Protein AF-A0A352IZ58-F1 (afdb_monomer)

Mean predicted aligned error: 11.93 Å

Foldseek 3Di:
DDPPPPVVVVVVPVVVPPDPPPPDPPDDPVHDFDAQQQQQDLDPRGPQPPHDGGHDFDFPDDQCDVVGPRGTDGDHDPVPQPPDPSGDND

pLDDT: mean 83.84, std 17.76, range [47.75, 98.38]

Organism: NCBI:txid1033846

Structure (mmCIF, N/CA/C/O backbone):
data_AF-A0A352IZ58-F1
#
_entry.id   AF-A0A352IZ58-F1
#
loop_
_atom_site.group_PDB
_atom_site.id
_atom_site.type_symbol
_atom_site.label_atom_id
_atom_site.label_alt_id
_atom_site.label_comp_id
_atom_site.label_asym_id
_atom_site.label_entity_id
_atom_site.label_seq_id
_atom_site.pdbx_PDB_ins_code
_atom_site.Cartn_x
_atom_site.Cartn_y
_atom_site.Cartn_z
_atom_site.occupancy
_atom_site.B_iso_or_equiv
_atom_site.auth_seq_id
_atom_site.auth_comp_id
_atom_site.auth_asym_id
_atom_site.auth_atom_id
_atom_site.pdbx_PDB_model_num
ATOM 1 N N . MET A 1 1 ? 54.840 -33.203 26.591 1.00 47.75 1 MET A N 1
ATOM 2 C CA . MET A 1 1 ? 53.826 -32.887 25.561 1.00 47.75 1 MET A CA 1
ATOM 3 C C . MET A 1 1 ? 52.557 -32.393 26.242 1.00 47.75 1 MET A C 1
ATOM 5 O O . MET A 1 1 ? 52.104 -33.029 27.183 1.00 47.75 1 MET A O 1
ATOM 9 N N . SER A 1 2 ? 52.075 -31.215 25.837 1.00 51.00 2 SER A N 1
ATOM 10 C CA . SER A 1 2 ? 51.026 -30.423 26.501 1.00 51.00 2 SER A CA 1
ATOM 11 C C . SER A 1 2 ? 49.648 -31.095 26.429 1.00 51.00 2 SER A C 1
ATOM 13 O O . SER A 1 2 ? 49.053 -31.177 25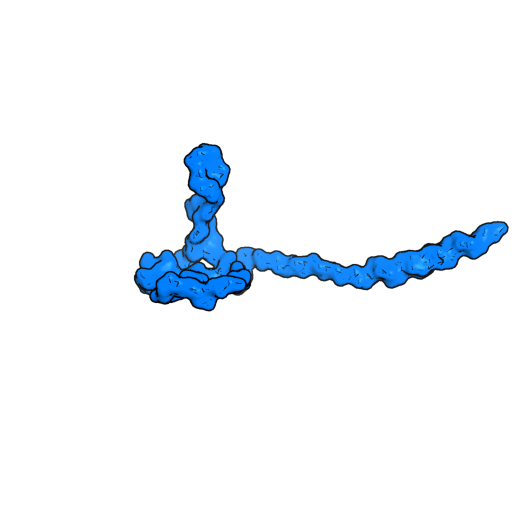.359 1.00 51.00 2 SER A O 1
ATOM 15 N N . SER A 1 3 ? 49.135 -31.566 27.567 1.00 59.62 3 SER A N 1
ATOM 16 C CA . SER A 1 3 ? 47.797 -32.166 27.720 1.00 59.62 3 SER A CA 1
ATOM 17 C C . SER A 1 3 ? 46.676 -31.129 27.918 1.00 59.62 3 SER A C 1
ATOM 19 O O . SER A 1 3 ? 45.514 -31.496 28.083 1.00 59.62 3 SER A O 1
ATOM 21 N N . GLY A 1 4 ? 47.003 -29.831 27.900 1.00 58.69 4 GLY A N 1
ATOM 22 C CA . GLY A 1 4 ? 46.072 -28.744 28.225 1.00 58.69 4 GLY A CA 1
ATOM 23 C C . GLY A 1 4 ? 45.289 -28.171 27.042 1.00 58.69 4 GLY A C 1
ATOM 24 O O . GLY A 1 4 ? 44.247 -27.562 27.251 1.00 58.69 4 GLY A O 1
ATOM 25 N N . THR A 1 5 ? 45.742 -28.365 25.803 1.00 56.19 5 THR A N 1
ATOM 26 C CA . THR A 1 5 ? 45.148 -27.716 24.619 1.00 56.19 5 THR A CA 1
ATOM 27 C C . THR A 1 5 ? 43.967 -28.482 24.022 1.00 56.19 5 THR A C 1
ATOM 29 O O . THR A 1 5 ? 43.130 -27.886 23.352 1.00 56.19 5 THR A O 1
ATOM 32 N N . TRP A 1 6 ? 43.840 -29.785 24.290 1.00 53.22 6 TRP A N 1
ATOM 33 C CA . TRP A 1 6 ? 42.792 -30.609 23.674 1.00 53.22 6 TRP A CA 1
ATOM 34 C C . TRP A 1 6 ? 41.413 -30.421 24.330 1.00 53.22 6 TRP A C 1
ATOM 36 O O . TRP A 1 6 ? 40.379 -30.494 23.667 1.00 53.22 6 TRP A O 1
ATOM 46 N N . ARG A 1 7 ? 41.379 -30.098 25.630 1.00 55.09 7 ARG A N 1
ATOM 47 C CA . ARG A 1 7 ? 40.122 -29.971 26.386 1.00 55.09 7 ARG A CA 1
ATOM 48 C C . ARG A 1 7 ? 39.309 -28.720 26.019 1.00 55.09 7 ARG A C 1
ATOM 50 O O . ARG A 1 7 ? 38.097 -28.723 26.198 1.00 55.09 7 ARG A O 1
ATOM 57 N N . TYR A 1 8 ? 39.947 -27.689 25.457 1.00 51.56 8 TYR A N 1
ATOM 58 C CA . TYR A 1 8 ? 39.281 -26.444 25.043 1.00 51.56 8 TYR A CA 1
ATOM 59 C C . TYR A 1 8 ? 38.747 -26.479 23.605 1.00 51.56 8 TYR A C 1
ATOM 61 O O . TYR A 1 8 ? 37.768 -25.801 23.308 1.00 51.56 8 TYR A O 1
ATOM 69 N N . VAL A 1 9 ? 39.327 -27.306 22.727 1.00 56.28 9 VAL A N 1
ATOM 70 C CA . VAL A 1 9 ? 38.845 -27.455 21.341 1.00 56.28 9 VAL A CA 1
ATOM 71 C C . VAL A 1 9 ? 37.496 -28.180 21.310 1.00 56.28 9 VAL A C 1
ATOM 73 O O . VAL A 1 9 ? 36.585 -27.754 20.607 1.00 56.28 9 VAL A O 1
ATOM 76 N N . PHE A 1 10 ? 37.320 -29.223 22.126 1.00 51.44 10 PHE A N 1
ATOM 77 C CA . PHE A 1 10 ? 36.068 -29.988 22.149 1.00 51.44 10 PHE A CA 1
ATOM 78 C C . PHE A 1 10 ? 34.897 -29.266 22.831 1.00 51.44 10 PHE A C 1
ATOM 80 O O . PHE A 1 10 ? 33.749 -29.517 22.472 1.00 51.44 10 PHE A O 1
ATOM 87 N N . LEU A 1 11 ? 35.159 -28.343 23.764 1.00 52.84 11 LEU A N 1
ATOM 88 C CA . LEU A 1 11 ? 34.099 -27.572 24.427 1.00 52.84 11 LEU A CA 1
ATOM 89 C C . LEU A 1 11 ? 33.622 -26.367 23.589 1.00 52.84 11 LEU A C 1
ATOM 91 O O . LEU A 1 11 ? 32.488 -25.926 23.747 1.00 52.84 11 LEU A O 1
ATOM 95 N N . GLY A 1 12 ? 34.456 -25.851 22.675 1.00 49.62 12 GLY A N 1
ATOM 96 C CA . GLY A 1 12 ? 34.114 -24.709 21.814 1.00 49.62 12 GLY A CA 1
ATOM 97 C C . GLY A 1 12 ? 33.256 -25.056 20.589 1.00 49.62 12 GLY A C 1
ATOM 98 O O . GLY A 1 12 ? 32.478 -24.224 20.132 1.00 49.62 12 GLY A O 1
ATOM 99 N N . VAL A 1 13 ? 33.348 -26.286 20.070 1.00 54.56 13 VAL A N 1
ATOM 100 C CA . VAL A 1 13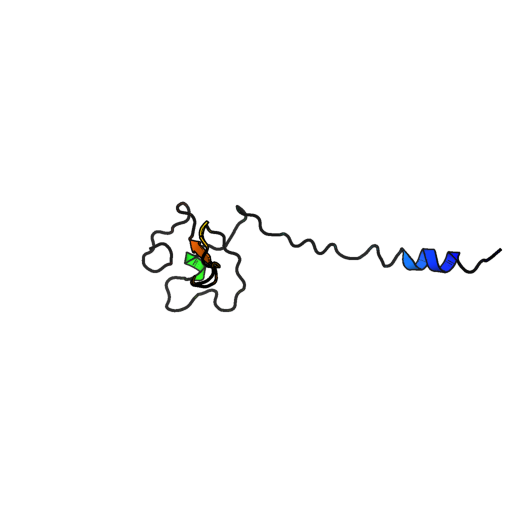 ? 32.642 -26.700 18.837 1.00 54.56 13 VAL A CA 1
ATOM 101 C C . VAL A 1 13 ? 31.167 -27.053 19.088 1.00 54.56 13 VAL A C 1
ATOM 103 O O . VAL A 1 13 ? 30.328 -26.876 18.204 1.00 54.56 13 VAL A O 1
ATOM 106 N N . LEU A 1 14 ? 30.804 -27.481 20.303 1.00 54.06 14 LEU A N 1
ATOM 107 C CA . LEU A 1 14 ? 29.436 -27.932 20.591 1.00 54.06 14 LEU A CA 1
ATOM 108 C C . LEU A 1 14 ? 28.415 -26.783 20.738 1.00 54.06 14 LEU A C 1
ATOM 110 O O . LEU A 1 14 ? 27.228 -27.000 20.519 1.00 54.06 14 LEU A O 1
ATOM 114 N N . ILE A 1 15 ? 28.852 -25.563 21.076 1.00 56.25 15 ILE A N 1
ATOM 115 C CA . ILE A 1 15 ? 27.950 -24.413 21.302 1.00 56.25 15 ILE A CA 1
ATOM 116 C C . ILE A 1 15 ? 27.709 -23.605 20.011 1.00 56.25 15 ILE A C 1
ATOM 118 O O . ILE A 1 15 ? 26.683 -22.943 19.883 1.00 56.25 15 ILE A O 1
ATOM 122 N N . LEU A 1 16 ? 28.586 -23.704 19.005 1.00 54.47 16 LEU A N 1
ATOM 123 C CA . LEU A 1 16 ? 28.441 -22.956 17.745 1.00 54.47 16 LEU A CA 1
ATOM 124 C C . LEU A 1 16 ? 27.548 -23.645 16.693 1.00 54.47 16 LEU A C 1
ATOM 126 O O . LEU A 1 16 ? 27.299 -23.072 15.638 1.00 54.47 16 LEU A O 1
ATOM 130 N N . SER A 1 17 ? 27.069 -24.864 16.961 1.00 58.84 17 SER A N 1
ATOM 131 C CA . SER A 1 17 ? 26.287 -25.666 15.999 1.00 58.84 17 SER A CA 1
ATOM 132 C C . SER A 1 17 ? 24.767 -25.477 16.119 1.00 58.84 17 SER A C 1
ATOM 134 O O . SER A 1 17 ? 24.017 -26.007 15.308 1.00 58.84 17 SER A O 1
ATOM 136 N N . PHE A 1 18 ? 24.307 -24.726 17.126 1.00 61.16 18 PHE A N 1
ATOM 137 C CA . PHE A 1 18 ? 22.887 -24.485 17.416 1.00 61.16 18 PHE A CA 1
ATOM 138 C C . PHE A 1 18 ? 22.491 -23.008 17.278 1.00 61.16 18 PHE A C 1
ATOM 140 O O . PHE A 1 18 ? 21.542 -22.557 17.918 1.00 61.16 18 PHE A O 1
ATOM 147 N N . LEU A 1 19 ? 23.187 -22.231 16.440 1.00 64.62 19 LEU A N 1
ATOM 148 C CA . LEU A 1 19 ? 22.610 -20.962 16.000 1.00 64.62 19 LEU A CA 1
ATOM 149 C C . LEU A 1 19 ? 21.457 -21.278 15.038 1.00 64.62 19 LEU A C 1
ATOM 151 O O . LEU A 1 19 ? 21.712 -21.865 13.983 1.00 64.62 19 LEU A O 1
ATOM 155 N N . PRO A 1 20 ? 20.199 -20.917 15.356 1.00 62.94 20 PRO A N 1
ATOM 156 C CA . PRO A 1 20 ? 19.143 -20.995 14.366 1.00 62.94 20 PRO A CA 1
ATOM 157 C C . PRO A 1 20 ? 19.551 -20.097 13.200 1.00 62.94 20 PRO A C 1
ATOM 159 O O . PRO A 1 20 ? 19.855 -18.916 13.391 1.00 62.94 20 PRO A O 1
ATOM 162 N N . ALA A 1 21 ? 19.575 -20.656 11.991 1.00 64.00 21 ALA A N 1
ATOM 163 C CA . ALA A 1 21 ? 19.610 -19.844 10.792 1.00 64.00 21 ALA A CA 1
ATOM 164 C C . ALA A 1 21 ? 18.349 -18.975 10.823 1.00 64.00 21 ALA A C 1
ATOM 166 O O . ALA A 1 21 ? 17.247 -19.454 10.562 1.00 64.00 21 ALA A O 1
ATOM 167 N N . ALA A 1 22 ? 18.499 -17.705 11.189 1.00 62.41 22 ALA A N 1
ATOM 168 C CA . ALA A 1 22 ? 17.461 -16.707 11.010 1.00 62.41 22 ALA A CA 1
ATOM 169 C C . ALA A 1 22 ? 17.364 -16.398 9.510 1.00 62.41 22 ALA A C 1
ATOM 171 O O . ALA A 1 22 ? 17.750 -15.327 9.050 1.00 62.41 22 ALA A O 1
ATOM 172 N N . GLY A 1 23 ? 16.904 -17.375 8.727 1.00 55.94 23 GLY A N 1
ATOM 173 C CA . GLY A 1 23 ? 16.434 -17.129 7.379 1.00 55.94 23 GLY A CA 1
ATOM 174 C C . GLY A 1 23 ? 15.173 -16.295 7.507 1.00 55.94 23 GLY A C 1
ATOM 175 O O . GLY A 1 23 ? 14.132 -16.804 7.917 1.00 55.94 23 GLY A O 1
ATOM 176 N N . ARG A 1 24 ? 15.262 -15.001 7.203 1.00 57.78 24 ARG A N 1
ATOM 177 C CA . ARG A 1 24 ? 14.057 -14.260 6.848 1.00 57.78 24 ARG A CA 1
ATOM 178 C C . ARG A 1 24 ? 13.582 -14.887 5.546 1.00 57.78 24 ARG A C 1
ATOM 180 O O . ARG A 1 24 ? 14.319 -14.866 4.566 1.00 57.78 24 ARG A O 1
ATOM 187 N N . ALA A 1 25 ? 12.408 -15.511 5.559 1.00 60.06 25 ALA A N 1
ATOM 188 C CA . ALA A 1 25 ? 11.674 -15.706 4.322 1.00 60.06 25 ALA A CA 1
ATOM 189 C C . ALA A 1 25 ? 11.389 -14.292 3.799 1.00 60.06 25 ALA A C 1
ATOM 191 O O . ALA A 1 25 ? 10.488 -13.613 4.285 1.00 60.06 25 ALA A O 1
ATOM 192 N N . GLU A 1 26 ? 12.275 -13.789 2.944 1.00 64.06 26 GLU A N 1
ATOM 193 C CA . GLU A 1 26 ? 12.062 -12.555 2.201 1.00 64.06 26 GLU A CA 1
ATOM 194 C C . GLU A 1 26 ? 10.863 -12.840 1.294 1.00 64.06 26 GLU A C 1
ATOM 196 O O . GLU A 1 26 ? 10.932 -13.783 0.504 1.00 64.06 26 GLU A O 1
ATOM 201 N N . SER A 1 27 ? 9.747 -12.116 1.446 1.00 75.94 27 SER A N 1
ATOM 202 C CA . SER A 1 27 ? 8.642 -12.295 0.5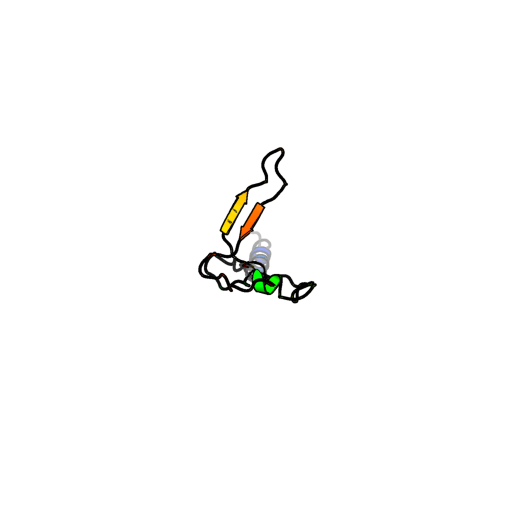01 1.00 75.94 27 SER A CA 1
ATOM 203 C C . SER A 1 27 ? 9.125 -11.826 -0.865 1.00 75.94 27 SER A C 1
ATOM 205 O O . SER A 1 27 ? 9.550 -10.675 -1.008 1.00 75.94 27 SER A O 1
ATOM 207 N N . ALA A 1 28 ? 9.099 -12.716 -1.847 1.00 85.56 28 ALA A N 1
ATOM 208 C CA . ALA A 1 28 ? 9.408 -12.373 -3.221 1.00 85.56 28 ALA A CA 1
ATOM 209 C C . ALA A 1 28 ? 8.166 -11.785 -3.896 1.00 85.56 28 ALA A C 1
ATOM 211 O O . ALA A 1 28 ? 7.038 -12.029 -3.468 1.00 85.56 28 ALA A O 1
ATOM 212 N N . CYS A 1 29 ? 8.367 -11.035 -4.981 1.00 89.38 29 CYS A N 1
ATOM 213 C CA . CYS A 1 29 ? 7.230 -10.654 -5.810 1.00 89.38 29 CYS A CA 1
ATOM 214 C C . CYS A 1 29 ? 6.535 -11.910 -6.358 1.00 89.38 29 CYS A C 1
ATOM 216 O O . CYS A 1 29 ? 7.204 -12.847 -6.805 1.00 89.38 29 CYS A O 1
ATOM 218 N N . GLY A 1 30 ? 5.207 -11.904 -6.356 1.00 89.75 30 GLY A N 1
ATOM 219 C CA . GLY A 1 30 ? 4.362 -13.044 -6.693 1.00 89.75 30 GLY A CA 1
ATOM 220 C C . GLY A 1 30 ? 3.965 -13.909 -5.494 1.00 89.75 30 GLY A C 1
ATOM 221 O O . GLY A 1 30 ? 3.117 -14.791 -5.656 1.00 89.75 30 GLY A O 1
ATOM 222 N N . ASP A 1 31 ? 4.518 -13.665 -4.301 1.00 92.38 31 ASP A N 1
ATOM 223 C CA . ASP A 1 31 ? 4.012 -14.277 -3.072 1.00 92.38 31 ASP A CA 1
ATOM 224 C C . ASP A 1 31 ? 2.662 -13.653 -2.668 1.00 92.38 31 ASP A C 1
ATOM 226 O O . ASP A 1 31 ? 2.358 -12.508 -3.014 1.00 92.38 31 ASP A O 1
ATOM 230 N N . PRO A 1 32 ? 1.822 -14.366 -1.893 1.00 92.81 32 PRO A N 1
ATOM 231 C CA . PRO A 1 32 ? 0.598 -13.785 -1.362 1.00 92.81 32 PRO A CA 1
ATOM 232 C C . PRO A 1 32 ? 0.873 -12.512 -0.549 1.00 92.81 32 PRO A C 1
ATOM 234 O O . PRO A 1 32 ? 1.527 -12.549 0.494 1.00 92.81 32 PRO A O 1
ATOM 237 N N . ALA A 1 33 ? 0.304 -11.396 -0.997 1.00 95.12 33 ALA A N 1
ATOM 238 C CA . ALA A 1 33 ? 0.391 -10.103 -0.335 1.00 95.12 33 ALA A CA 1
ATOM 239 C C . ALA A 1 33 ? -1.001 -9.512 -0.086 1.00 95.12 33 ALA A C 1
ATOM 241 O O . ALA A 1 33 ? -2.005 -9.916 -0.677 1.00 95.12 33 ALA A O 1
ATOM 242 N N . THR A 1 34 ? -1.070 -8.541 0.821 1.00 96.62 34 THR A N 1
ATOM 243 C CA . THR A 1 34 ? -2.314 -7.839 1.139 1.00 96.62 34 THR A CA 1
ATOM 244 C C . THR A 1 34 ? -2.618 -6.824 0.035 1.00 96.62 34 THR A C 1
ATOM 246 O O . THR A 1 34 ? -1.775 -5.965 -0.223 1.00 96.62 34 THR A O 1
ATOM 249 N N . PRO A 1 35 ? -3.811 -6.856 -0.591 1.00 96.62 35 PRO A N 1
ATOM 250 C CA . PRO A 1 35 ? -4.195 -5.833 -1.557 1.00 96.62 35 PRO A CA 1
ATOM 251 C C . PRO A 1 35 ? -4.216 -4.441 -0.922 1.00 96.62 35 PRO A C 1
ATOM 253 O O . PRO A 1 35 ? -4.752 -4.277 0.178 1.00 96.62 35 PRO A O 1
ATOM 256 N N . ILE A 1 36 ? -3.706 -3.428 -1.626 1.00 97.50 36 ILE A N 1
ATOM 257 C CA . ILE A 1 36 ? -3.658 -2.043 -1.119 1.00 97.50 36 ILE A CA 1
ATOM 258 C C . ILE A 1 36 ? -5.069 -1.542 -0.761 1.00 97.50 36 ILE A C 1
ATOM 260 O O . ILE A 1 36 ? -5.265 -0.944 0.301 1.00 97.50 36 ILE A O 1
ATOM 264 N N . SER A 1 37 ? -6.082 -1.916 -1.548 1.00 97.62 37 SER A N 1
ATOM 265 C CA . SER A 1 37 ? -7.481 -1.569 -1.279 1.00 97.62 37 SER A CA 1
ATOM 266 C C . SER A 1 37 ? -8.010 -2.124 0.051 1.00 97.62 37 SER A C 1
ATOM 268 O O . SER A 1 37 ? -8.861 -1.508 0.693 1.00 97.62 37 SER A O 1
ATOM 270 N N . ARG A 1 38 ? -7.467 -3.252 0.532 1.00 97.62 38 ARG A N 1
ATOM 271 C CA . ARG A 1 38 ? -7.798 -3.839 1.843 1.00 97.62 38 ARG A CA 1
ATOM 272 C C . ARG A 1 38 ? -7.067 -3.159 2.992 1.00 97.62 38 ARG A C 1
ATOM 274 O O . ARG A 1 38 ? -7.614 -3.133 4.093 1.00 97.62 38 ARG A O 1
ATOM 281 N N . VAL A 1 39 ? -5.881 -2.603 2.737 1.00 97.69 39 VAL A N 1
ATOM 282 C CA . VAL A 1 39 ? -5.174 -1.755 3.703 1.00 97.69 39 VAL A CA 1
ATOM 283 C C . VAL A 1 39 ? -5.944 -0.452 3.907 1.00 97.69 39 VAL A C 1
ATOM 285 O O . VAL A 1 39 ? -6.148 -0.059 5.051 1.00 97.69 39 VAL A O 1
ATOM 288 N N . GLN A 1 40 ? -6.437 0.188 2.840 1.00 97.19 40 GLN A N 1
ATOM 289 C CA . GLN A 1 40 ? -7.297 1.373 2.960 1.00 97.19 40 GLN A CA 1
ATOM 290 C C . GLN A 1 40 ? -8.655 1.028 3.593 1.00 97.19 40 GLN A C 1
ATOM 292 O O . GLN A 1 40 ? -9.062 1.651 4.573 1.00 97.19 40 GLN A O 1
ATOM 297 N N . GLY A 1 41 ? -9.343 0.017 3.057 1.00 97.44 41 GLY A N 1
ATOM 298 C CA . GLY A 1 41 ? -10.742 -0.260 3.374 1.00 97.44 41 GLY A CA 1
ATOM 299 C C . GLY A 1 41 ? -11.698 0.808 2.825 1.00 97.44 41 GLY A C 1
ATOM 300 O O . GLY A 1 41 ? -11.292 1.751 2.157 1.00 97.44 41 GLY A O 1
ATOM 301 N N . THR A 1 42 ? -12.992 0.656 3.103 1.00 97.62 42 THR A N 1
ATOM 302 C CA . THR A 1 42 ? -14.056 1.562 2.617 1.00 97.62 42 THR A CA 1
ATOM 303 C C . THR A 1 42 ? -14.455 2.637 3.632 1.00 97.62 42 THR A C 1
ATOM 305 O O . THR A 1 42 ? -15.387 3.403 3.397 1.00 97.62 42 THR A O 1
ATOM 308 N N . GLY A 1 43 ? -13.844 2.621 4.818 1.00 96.06 43 GLY A N 1
ATOM 309 C CA . GLY A 1 43 ? -14.198 3.482 5.942 1.00 96.06 43 GLY A CA 1
ATOM 310 C C . GLY A 1 43 ? -13.277 4.697 6.080 1.00 96.06 43 GLY A C 1
ATOM 311 O O . GLY A 1 43 ? -12.273 4.805 5.382 1.00 96.06 43 GLY A O 1
ATOM 312 N N . PRO A 1 44 ? -13.570 5.596 7.036 1.00 96.19 44 PRO A N 1
ATOM 313 C CA . PRO A 1 44 ? -12.750 6.783 7.295 1.00 96.19 44 PRO A CA 1
ATOM 314 C C . PRO A 1 44 ? -11.373 6.471 7.910 1.00 96.19 44 PRO A C 1
ATOM 316 O O . PRO A 1 44 ? -10.548 7.370 8.047 1.00 96.19 44 PRO A O 1
ATOM 319 N N . ALA A 1 45 ? -11.126 5.224 8.315 1.00 97.19 45 ALA A N 1
ATOM 320 C CA . ALA A 1 45 ? -9.852 4.762 8.847 1.00 97.19 45 ALA A CA 1
ATOM 321 C C . ALA A 1 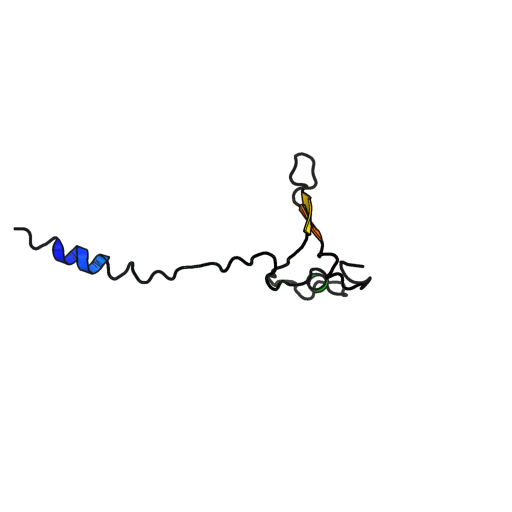45 ? -9.548 3.346 8.346 1.00 97.19 45 ALA A C 1
ATOM 323 O O . ALA A 1 45 ? -10.463 2.554 8.104 1.00 97.19 45 ALA A O 1
ATOM 324 N N . SER A 1 46 ? -8.254 3.030 8.250 1.00 97.94 46 SER A N 1
ATOM 325 C CA . SER A 1 46 ? -7.784 1.705 7.848 1.00 97.94 46 SER A CA 1
ATOM 326 C C . SER A 1 46 ? -8.268 0.624 8.824 1.00 97.94 46 SER A C 1
ATOM 328 O O . SER A 1 46 ? -8.043 0.756 10.032 1.00 97.94 46 SER A O 1
ATOM 330 N N . PRO A 1 47 ? -8.843 -0.494 8.337 1.0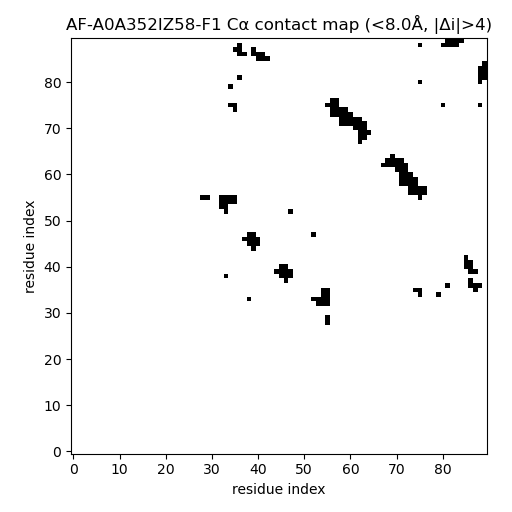0 98.00 47 PRO A N 1
ATOM 331 C CA . PRO A 1 47 ? -9.160 -1.649 9.178 1.00 98.00 47 PRO A CA 1
ATOM 332 C C . PRO A 1 47 ? -7.903 -2.373 9.694 1.00 98.00 47 PRO A C 1
ATOM 334 O O . PRO A 1 47 ? -8.011 -3.269 10.525 1.00 98.00 47 PRO A O 1
ATOM 337 N N . MET A 1 48 ? -6.718 -2.007 9.197 1.00 98.38 48 MET A N 1
ATOM 338 C CA . MET A 1 48 ? -5.421 -2.591 9.546 1.00 98.38 48 MET A CA 1
ATOM 339 C C . MET A 1 48 ? -4.542 -1.607 10.332 1.00 98.38 48 MET A C 1
ATOM 341 O O . MET A 1 48 ? -3.331 -1.796 10.436 1.00 98.38 48 MET A O 1
ATOM 345 N N . ALA A 1 49 ? -5.132 -0.548 10.895 1.00 98.00 49 ALA A N 1
ATOM 346 C CA . ALA A 1 49 ? -4.406 0.415 11.711 1.00 98.00 49 ALA A CA 1
ATOM 347 C C . ALA A 1 49 ? -3.673 -0.281 12.874 1.00 98.00 49 ALA A C 1
ATOM 349 O O . ALA A 1 49 ? -4.266 -1.026 13.652 1.00 98.00 49 ALA A O 1
ATOM 350 N N . GLY A 1 50 ? -2.366 -0.031 12.986 1.00 97.38 50 GLY A N 1
ATOM 351 C CA . GLY A 1 50 ? -1.498 -0.642 13.998 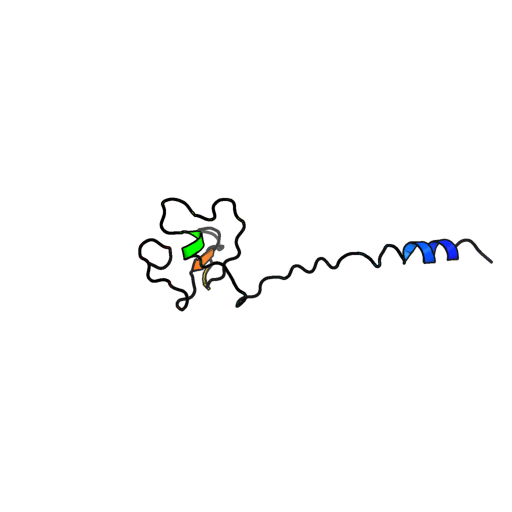1.00 97.38 50 GLY A CA 1
ATOM 352 C C . GLY A 1 50 ? -0.943 -2.024 13.632 1.00 97.38 50 GLY A C 1
ATOM 353 O O . GLY A 1 50 ? -0.072 -2.521 14.343 1.00 97.38 50 GLY A O 1
ATOM 354 N N . ALA A 1 51 ? -1.383 -2.632 12.526 1.00 97.81 51 ALA A N 1
ATOM 355 C CA . ALA A 1 51 ? -0.807 -3.872 12.021 1.00 97.81 51 ALA A CA 1
ATOM 356 C C . ALA A 1 51 ? 0.390 -3.596 11.099 1.00 97.81 51 ALA A C 1
ATOM 358 O O . ALA A 1 51 ? 0.403 -2.639 10.328 1.00 97.81 51 ALA A O 1
ATOM 359 N N . THR A 1 52 ? 1.388 -4.479 11.148 1.00 96.25 52 THR A N 1
ATOM 360 C CA . THR A 1 52 ? 2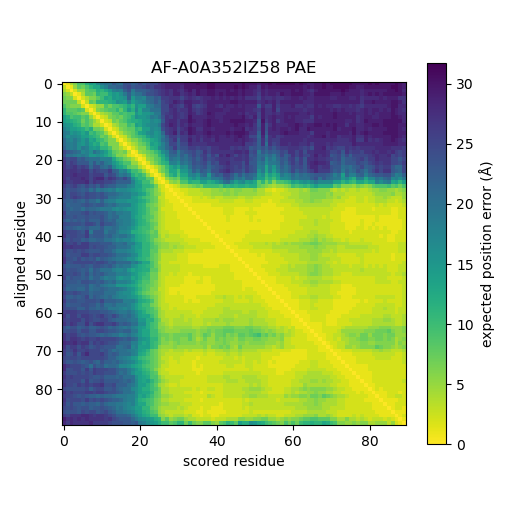.382 -4.583 10.072 1.00 96.25 52 THR A CA 1
ATOM 361 C C . THR A 1 52 ? 1.814 -5.500 8.999 1.00 96.25 52 THR A C 1
ATOM 363 O O . THR A 1 52 ? 1.417 -6.624 9.304 1.00 96.25 52 THR A O 1
ATOM 366 N N . VAL A 1 53 ? 1.767 -5.021 7.759 1.00 95.69 53 VAL A N 1
ATOM 367 C CA . VAL A 1 53 ? 1.222 -5.754 6.613 1.00 95.69 53 VAL A CA 1
ATOM 368 C C . VAL A 1 53 ? 2.229 -5.761 5.472 1.00 95.69 53 VAL A C 1
ATOM 370 O O . VAL A 1 53 ? 2.963 -4.793 5.281 1.00 95.69 53 VAL A O 1
ATOM 373 N N . THR A 1 54 ? 2.244 -6.848 4.707 1.00 95.44 54 THR A N 1
ATOM 374 C CA . THR A 1 54 ? 3.001 -6.945 3.455 1.00 95.44 54 THR A CA 1
ATOM 375 C C . THR A 1 54 ? 2.072 -6.609 2.301 1.00 95.44 54 THR A C 1
ATOM 377 O O . THR A 1 54 ? 0.989 -7.192 2.203 1.00 95.44 54 THR A O 1
ATOM 380 N N . VAL A 1 55 ? 2.495 -5.689 1.436 1.00 95.62 55 VAL A N 1
ATOM 381 C CA . VAL A 1 55 ? 1.807 -5.334 0.188 1.00 95.62 55 VAL A CA 1
ATOM 382 C C . VAL A 1 55 ? 2.736 -5.590 -0.991 1.00 95.62 55 VAL A C 1
ATOM 384 O O . VAL A 1 55 ? 3.955 -5.496 -0.857 1.00 95.62 55 VAL A O 1
ATOM 387 N N . GLU A 1 56 ? 2.143 -5.870 -2.141 1.00 95.38 56 GLU A N 1
ATOM 388 C CA . GLU A 1 56 ? 2.826 -5.935 -3.428 1.00 95.38 56 GLU A CA 1
ATOM 389 C C . GLU A 1 56 ? 2.180 -4.917 -4.366 1.00 95.38 56 GLU A C 1
ATOM 391 O O . GLU A 1 56 ? 0.985 -4.645 -4.265 1.00 95.38 56 GLU A O 1
ATOM 396 N N . GLY A 1 57 ? 2.978 -4.322 -5.248 1.00 94.25 57 GLY A N 1
ATOM 397 C CA . GLY A 1 57 ? 2.487 -3.367 -6.226 1.00 94.25 57 GLY A CA 1
ATOM 398 C C . GLY A 1 57 ? 3.557 -2.968 -7.231 1.00 94.25 57 GLY A C 1
ATOM 399 O O . GLY A 1 57 ? 4.711 -3.395 -7.161 1.00 94.25 57 GLY A O 1
ATOM 400 N N . ILE A 1 58 ? 3.164 -2.118 -8.169 1.00 95.50 58 ILE A N 1
ATOM 401 C CA . ILE A 1 58 ? 4.023 -1.568 -9.210 1.00 95.50 58 ILE A CA 1
ATOM 402 C C . ILE A 1 58 ? 4.539 -0.212 -8.742 1.00 95.50 58 ILE A C 1
ATOM 404 O O . ILE A 1 58 ? 3.767 0.661 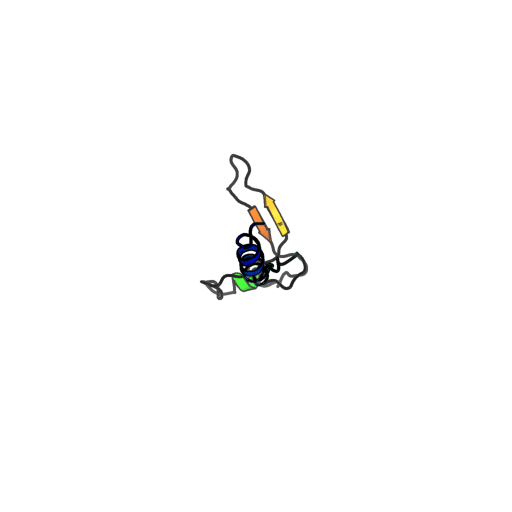-8.341 1.00 95.50 58 ILE A O 1
ATOM 408 N N . LEU A 1 59 ? 5.857 -0.024 -8.806 1.00 95.88 59 LEU A N 1
ATOM 409 C CA . LEU A 1 59 ? 6.474 1.275 -8.572 1.00 95.88 59 LEU A CA 1
ATOM 410 C C . LEU A 1 59 ? 6.142 2.206 -9.742 1.00 95.88 59 LEU A C 1
ATOM 412 O O . LEU A 1 59 ? 6.716 2.072 -10.821 1.00 95.88 59 LEU A O 1
ATOM 416 N N . THR A 1 60 ? 5.231 3.152 -9.537 1.00 95.94 60 THR A N 1
ATOM 417 C CA . THR A 1 60 ? 4.787 4.069 -10.598 1.00 95.94 60 THR A CA 1
ATOM 418 C C . THR A 1 60 ? 5.647 5.322 -10.678 1.00 95.94 60 THR A C 1
ATOM 420 O O . THR A 1 60 ? 5.766 5.924 -11.744 1.00 95.94 60 THR A O 1
ATOM 423 N N . GLN A 1 61 ? 6.298 5.705 -9.574 1.00 96.25 61 GLN A N 1
ATOM 424 C CA . GLN A 1 61 ? 7.200 6.852 -9.554 1.00 96.25 61 GLN A CA 1
ATOM 425 C C . GLN A 1 61 ? 8.273 6.738 -8.468 1.00 96.25 61 GLN A C 1
ATOM 427 O O . GLN A 1 61 ? 7.971 6.570 -7.286 1.00 96.25 61 GLN A O 1
ATOM 432 N N . ASP A 1 62 ? 9.532 6.945 -8.855 1.00 96.88 62 ASP A N 1
ATOM 433 C CA . ASP A 1 62 ? 10.637 7.197 -7.929 1.00 96.88 62 ASP A CA 1
ATOM 434 C C . ASP A 1 62 ? 10.816 8.709 -7.731 1.00 96.88 62 ASP A C 1
ATOM 436 O O . ASP A 1 62 ? 11.191 9.435 -8.649 1.00 96.88 62 ASP A O 1
ATOM 440 N N . SER A 1 63 ? 10.535 9.192 -6.522 1.00 96.44 63 SER A N 1
ATOM 441 C CA . SER A 1 63 ? 10.603 10.612 -6.147 1.00 96.44 63 SER A CA 1
ATOM 442 C C . SER A 1 63 ? 11.749 10.922 -5.183 1.00 96.44 63 SER A C 1
ATOM 444 O O . SER A 1 63 ? 11.711 11.933 -4.479 1.00 96.44 63 SER A O 1
ATOM 446 N N . ARG A 1 64 ? 12.779 10.067 -5.128 1.00 96.50 64 ARG A N 1
ATOM 447 C CA . ARG A 1 64 ? 13.947 10.238 -4.241 1.00 96.50 64 ARG A CA 1
ATOM 448 C C . ARG A 1 64 ? 14.990 11.224 -4.771 1.00 96.50 64 ARG A C 1
ATOM 450 O O . ARG A 1 64 ? 15.932 11.556 -4.054 1.00 96.50 64 ARG A O 1
ATOM 457 N N . ALA A 1 65 ? 14.850 11.690 -6.011 1.00 95.62 65 ALA A N 1
ATOM 458 C CA . ALA A 1 65 ? 15.749 12.682 -6.592 1.00 95.62 65 ALA A CA 1
ATOM 459 C C . ALA A 1 65 ? 15.708 14.019 -5.826 1.00 95.62 65 ALA A C 1
ATOM 461 O O . ALA A 1 65 ? 14.708 14.379 -5.202 1.00 95.62 65 ALA A O 1
ATOM 462 N N . LYS A 1 66 ? 16.799 14.794 -5.899 1.00 95.81 66 LYS A N 1
ATOM 463 C CA . LYS A 1 66 ? 16.880 16.126 -5.282 1.00 95.81 66 LYS A CA 1
ATOM 464 C C . LYS A 1 66 ? 15.784 17.036 -5.851 1.00 95.81 66 LYS A C 1
ATOM 466 O O . LYS A 1 66 ? 15.736 17.255 -7.055 1.00 95.81 66 LYS A O 1
ATOM 471 N N . GLY A 1 67 ? 14.950 17.590 -4.972 1.00 94.88 67 GLY A N 1
ATOM 472 C CA . GLY A 1 67 ? 13.789 18.403 -5.355 1.00 94.88 67 GLY A CA 1
ATOM 473 C C . GLY A 1 67 ? 12.510 17.601 -5.626 1.00 94.88 67 GLY A C 1
ATOM 474 O O . GLY A 1 67 ? 11.489 18.209 -5.927 1.00 94.88 67 GLY A O 1
ATOM 475 N N . GLY A 1 68 ? 12.545 16.270 -5.507 1.00 93.38 68 GLY A 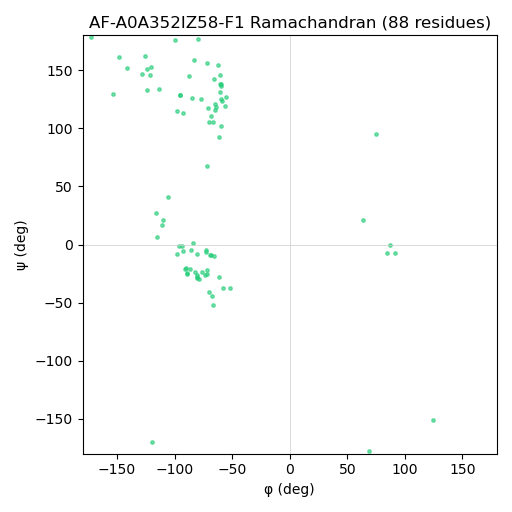N 1
ATOM 476 C CA . GLY A 1 68 ? 11.357 15.417 -5.512 1.00 93.38 68 GLY A CA 1
ATOM 477 C C . GLY A 1 68 ? 10.640 15.391 -4.160 1.00 93.38 68 GLY A C 1
ATOM 478 O O . GLY A 1 68 ? 11.109 15.957 -3.172 1.00 93.38 68 GLY A O 1
ATOM 479 N N . PHE A 1 69 ? 9.506 14.692 -4.110 1.00 94.88 69 PHE A N 1
ATOM 480 C CA . PHE A 1 69 ? 8.668 14.590 -2.909 1.00 94.88 69 PHE A CA 1
ATOM 481 C C . PHE A 1 69 ? 9.252 13.709 -1.796 1.00 94.88 69 PHE A C 1
ATOM 483 O O . PHE A 1 69 ? 8.683 13.658 -0.712 1.00 94.88 69 PHE A O 1
ATOM 490 N N . GLY A 1 70 ? 10.391 13.052 -2.038 1.00 94.19 70 GLY A N 1
ATOM 491 C CA . GLY A 1 70 ? 11.064 12.212 -1.054 1.00 94.19 70 GLY A CA 1
ATOM 492 C C . GLY A 1 70 ? 10.335 10.887 -0.858 1.00 94.19 70 GLY A C 1
ATOM 493 O O . GLY A 1 70 ? 9.413 10.782 -0.060 1.00 94.19 70 GLY A O 1
ATOM 494 N N . GLY A 1 71 ? 10.774 9.853 -1.574 1.00 95.38 71 GLY A N 1
ATOM 495 C CA . GLY A 1 71 ? 10.190 8.514 -1.485 1.00 95.38 71 GLY A CA 1
ATOM 496 C C . GLY A 1 71 ? 9.735 8.010 -2.842 1.00 95.38 71 GLY A C 1
ATOM 497 O O . GLY A 1 71 ? 10.320 8.357 -3.865 1.00 95.38 71 GLY A O 1
ATOM 498 N N . PHE A 1 72 ? 8.714 7.168 -2.852 1.00 96.88 72 PHE A N 1
ATOM 499 C CA . PHE A 1 72 ? 8.240 6.504 -4.054 1.00 96.88 72 PHE A CA 1
ATOM 500 C C . PHE A 1 72 ? 6.730 6.263 -3.991 1.00 96.88 72 PHE A C 1
ATOM 502 O O . PHE A 1 72 ? 6.141 6.300 -2.912 1.00 96.88 72 PHE A O 1
ATOM 509 N N . TYR A 1 73 ? 6.122 6.027 -5.148 1.00 95.38 73 TYR A N 1
ATOM 510 C CA . TYR A 1 73 ? 4.691 5.776 -5.295 1.00 95.38 73 TYR A CA 1
ATOM 511 C C . TYR A 1 73 ? 4.477 4.341 -5.756 1.00 95.38 73 TYR A C 1
ATOM 513 O O . TYR A 1 73 ? 5.166 3.863 -6.658 1.00 95.38 73 TYR A O 1
ATOM 521 N N . LEU A 1 74 ? 3.536 3.664 -5.109 1.00 95.56 74 LEU A N 1
ATOM 522 C CA . LEU A 1 74 ? 3.208 2.267 -5.346 1.00 95.56 74 LEU A CA 1
ATOM 523 C C . LEU A 1 74 ? 1.717 2.170 -5.670 1.00 95.56 74 LEU A C 1
ATOM 525 O O . LEU A 1 74 ? 0.909 2.763 -4.956 1.00 95.56 74 LEU A O 1
ATOM 529 N N . GLN A 1 75 ? 1.369 1.430 -6.719 1.00 95.81 75 GLN A N 1
ATOM 530 C CA . GLN A 1 75 ? -0.015 1.158 -7.108 1.00 95.81 75 GLN A CA 1
ATOM 531 C C . GLN A 1 75 ? -0.258 -0.349 -7.172 1.00 95.81 75 GLN A C 1
ATOM 533 O O . GLN A 1 75 ? 0.670 -1.115 -7.442 1.00 95.81 75 GLN A O 1
ATOM 538 N N . GLN A 1 76 ? -1.495 -0.777 -6.926 1.00 96.75 76 GLN A N 1
ATOM 539 C CA . GLN A 1 76 ? -1.895 -2.159 -7.152 1.00 96.75 76 GLN A CA 1
ATOM 540 C C . GLN A 1 76 ? -1.714 -2.522 -8.633 1.00 96.75 76 GLN A C 1
ATOM 542 O O . GLN A 1 76 ? -1.889 -1.680 -9.512 1.00 96.75 76 GLN A O 1
ATOM 547 N N . ALA A 1 77 ? -1.357 -3.771 -8.928 1.00 94.94 77 ALA A N 1
ATOM 548 C CA . ALA A 1 77 ? -1.299 -4.211 -10.317 1.00 94.94 77 ALA A CA 1
ATOM 549 C C . ALA A 1 77 ? -2.704 -4.216 -10.949 1.00 94.94 77 ALA A C 1
ATOM 551 O O . ALA A 1 77 ? -3.659 -4.648 -10.308 1.00 94.94 77 ALA A O 1
ATOM 552 N N . ASP A 1 78 ? -2.819 -3.832 -12.224 1.00 94.19 78 ASP A N 1
ATOM 553 C CA . ASP A 1 78 ? -4.109 -3.667 -12.924 1.00 94.19 78 ASP A CA 1
ATOM 554 C C . ASP A 1 78 ? -5.041 -4.887 -12.814 1.00 94.19 78 ASP A C 1
ATOM 556 O O . ASP A 1 78 ? -6.255 -4.768 -12.673 1.00 94.19 78 ASP A O 1
ATOM 560 N N . HIS A 1 79 ? -4.475 -6.096 -12.849 1.00 93.25 79 HIS A N 1
ATOM 561 C CA . HIS A 1 79 ? -5.238 -7.344 -12.751 1.00 93.25 79 HIS A CA 1
ATOM 562 C C . HIS A 1 79 ? -5.789 -7.635 -11.339 1.00 93.25 79 HIS A C 1
ATOM 564 O O . HIS A 1 79 ? -6.526 -8.604 -11.161 1.00 93.25 79 HIS A O 1
ATOM 570 N N . GLN A 1 80 ? -5.424 -6.824 -10.343 1.00 93.00 80 GLN A N 1
ATOM 571 C CA . GLN A 1 80 ? -5.843 -6.919 -8.940 1.00 93.00 80 GLN A CA 1
ATOM 572 C C . GLN A 1 80 ? -6.683 -5.710 -8.487 1.00 93.00 80 GLN A C 1
ATOM 574 O O . GLN A 1 80 ? -7.009 -5.609 -7.301 1.00 93.00 80 GLN A O 1
ATOM 579 N N . THR A 1 81 ? -7.041 -4.805 -9.402 1.00 93.25 81 THR A N 1
ATOM 580 C CA . THR A 1 81 ? -8.007 -3.723 -9.164 1.00 93.25 81 THR A CA 1
ATOM 581 C C . THR A 1 81 ? -9.372 -4.290 -8.760 1.00 93.25 81 THR A C 1
ATOM 583 O O . THR A 1 81 ? -9.855 -5.254 -9.355 1.00 93.25 81 THR A O 1
ATOM 586 N N . ASP A 1 82 ? -10.010 -3.693 -7.747 1.00 95.06 82 ASP A N 1
ATOM 587 C CA . ASP A 1 82 ? -11.303 -4.152 -7.218 1.00 95.06 82 ASP A CA 1
ATOM 588 C C . ASP A 1 82 ? -12.519 -3.380 -7.765 1.00 95.06 82 ASP A C 1
ATOM 590 O O . ASP A 1 82 ? -13.656 -3.796 -7.533 1.00 95.06 82 ASP A O 1
ATOM 594 N N . GLY A 1 83 ? -12.294 -2.288 -8.508 1.00 94.56 83 GLY A N 1
ATOM 595 C CA . GLY A 1 83 ? -13.339 -1.468 -9.125 1.00 94.56 83 GLY A CA 1
ATOM 596 C C . GLY A 1 83 ? -14.264 -0.786 -8.116 1.00 94.56 83 GLY A C 1
ATOM 597 O O . GLY A 1 83 ? -15.405 -0.456 -8.447 1.00 94.56 83 GLY A O 1
ATOM 598 N N . ASN A 1 84 ? -13.818 -0.630 -6.867 1.00 96.00 84 ASN A N 1
ATOM 599 C CA . ASN A 1 84 ? -14.613 -0.024 -5.816 1.00 96.00 84 ASN A CA 1
ATOM 600 C C . ASN A 1 84 ? -14.242 1.461 -5.651 1.00 96.00 84 ASN A C 1
ATOM 602 O O . ASN A 1 84 ? -13.163 1.766 -5.148 1.00 96.00 84 ASN A O 1
ATOM 606 N N . PRO A 1 85 ? -15.159 2.404 -5.942 1.00 95.56 85 PRO A N 1
ATOM 607 C CA . PRO A 1 85 ? -14.865 3.833 -5.860 1.00 95.56 85 PRO A CA 1
ATOM 608 C C . PRO A 1 85 ? -14.590 4.344 -4.436 1.00 95.56 85 PRO A C 1
ATOM 610 O O . PRO A 1 85 ? -14.198 5.495 -4.254 1.00 95.56 85 PRO A O 1
ATOM 613 N N . ALA A 1 86 ? -14.835 3.523 -3.411 1.00 95.75 86 ALA A N 1
ATOM 614 C CA . ALA A 1 86 ? -14.546 3.844 -2.018 1.00 95.75 86 ALA A CA 1
ATOM 615 C C . ALA A 1 86 ? -13.164 3.349 -1.539 1.00 95.75 86 ALA A C 1
ATOM 617 O O . ALA A 1 86 ? -12.830 3.560 -0.370 1.00 95.75 86 ALA A O 1
ATOM 618 N N . THR A 1 87 ? -12.377 2.672 -2.383 1.00 96.00 87 THR A N 1
ATOM 619 C CA . THR A 1 87 ? -11.029 2.163 -2.060 1.00 96.00 87 THR A CA 1
ATOM 620 C C . THR A 1 87 ? -9.964 2.783 -2.982 1.00 96.00 87 THR A C 1
ATOM 622 O O . THR A 1 87 ? -10.228 3.779 -3.650 1.00 96.00 87 THR A O 1
ATOM 625 N N . SER A 1 88 ? -8.725 2.277 -2.951 1.00 93.50 88 SER A N 1
ATOM 626 C CA . SER A 1 88 ? -7.578 2.870 -3.656 1.00 93.50 88 SER A CA 1
ATOM 627 C C . SER A 1 88 ? -7.612 2.705 -5.179 1.00 93.50 88 SER A C 1
ATOM 629 O O . SER A 1 88 ? -7.029 3.528 -5.875 1.00 93.50 88 SER A O 1
ATOM 631 N N . GLU A 1 89 ? -8.295 1.675 -5.691 1.00 91.75 89 GLU A N 1
ATOM 632 C CA . GLU A 1 89 ? -8.347 1.331 -7.124 1.00 91.75 89 GLU A CA 1
ATOM 633 C C . GLU A 1 89 ? -9.703 1.702 -7.754 1.00 91.75 89 GLU A C 1
ATOM 635 O O . GLU A 1 89 ? -10.290 0.924 -8.511 1.00 91.75 89 GLU A O 1
ATOM 640 N N . ALA A 1 90 ? -10.210 2.872 -7.355 1.00 80.06 90 ALA A N 1
ATOM 641 C CA . ALA A 1 90 ? -11.464 3.477 -7.801 1.00 80.06 90 ALA A CA 1
ATOM 642 C C . ALA A 1 90 ? -11.525 3.762 -9.311 1.00 80.06 90 ALA A C 1
ATOM 644 O O . ALA A 1 90 ? -10.488 4.159 -9.891 1.00 80.06 90 ALA A O 1
#

Radius of gyration: 24.75 Å; Cα contacts (8 Å, |Δi|>4): 86; chains: 1; bounding box: 69×51×41 Å

Sequence (90 aa):
MSSGTWRYVFLGVLILSFLPAAGRAESACGDPATPISRVQGTGPASPMAGATVTVEGILTQDSRAKGGFGGFYLQQADHQTDGNPATSEA

Solvent-accessible surface area (backbone atoms only — not comparable to full-atom values): 6009 Å² total; per-residue (Å²): 133,84,81,73,67,64,69,55,58,66,64,57,57,70,70,70,74,72,66,77,81,82,71,72,82,70,83,55,95,89,55,98,54,46,56,59,40,62,49,42,29,75,58,100,56,44,83,46,72,94,59,90,81,60,69,64,60,43,78,78,41,84,25,66,53,92,92,46,87,64,47,70,40,74,41,68,47,80,94,70,56,77,71,39,78,61,35,78,47,82

Secondary structure (DSSP, 8-state):
--SSSHHHHHHHHTTTT--------PPPTTS----HHHHH-SSSS-TTTT-------EEEEE--STTS-SSEEEE--GGG----TTSTT-